Protein AF-A0A348VS22-F1 (afdb_monomer_lite)

pLDDT: mean 82.3, std 18.06, range [37.03, 96.25]

Secondary structure (DSSP, 8-state):
------EEE-HHHHHHHHHHTT--HHHHHHHHT--HHHHHHHHTT-S---S--SSSHHHHHHHHHHTT---EEE------

Radius of gyration: 13.39 Å; chains: 1; bounding box: 27×39×23 Å

Sequence (80 aa):
MVKERALTIDGASTKANIRKDGRTVGSYARLRGFAEGTLYRILDGTYPHNDNPTTVYQQVLMSLRKDGYLVLRSEESEAA

Foldseek 3Di:
DPPPFPKAWQLVQLQVLCVVVVHGLQRVCVVLVHDSVQSNCRSVVNRDPDVPNDDPSVSSQVSSVVVVSTDIDGCPDPPD

Structure (mmCIF, N/CA/C/O backbone):
data_AF-A0A348VS22-F1
#
_entry.id   AF-A0A348VS22-F1
#
loop_
_atom_site.group_PDB
_atom_site.id
_atom_site.type_symbol
_atom_site.label_atom_id
_atom_site.label_alt_id
_atom_site.label_comp_id
_atom_site.label_asym_id
_atom_site.label_entity_id
_atom_site.label_seq_id
_atom_site.pdbx_PDB_ins_code
_atom_site.Cartn_x
_atom_site.Cartn_y
_atom_site.Cartn_z
_atom_site.occupancy
_atom_site.B_iso_or_equiv
_atom_site.auth_seq_id
_atom_site.auth_comp_id
_atom_site.auth_asym_id
_atom_site.auth_atom_id
_atom_site.pdbx_PDB_model_num
ATOM 1 N N . MET A 1 1 ? 14.366 -28.209 0.793 1.00 41.06 1 MET A N 1
ATOM 2 C CA . MET A 1 1 ? 14.129 -26.887 0.177 1.00 41.06 1 MET A CA 1
ATOM 3 C C . MET A 1 1 ? 12.706 -26.476 0.511 1.00 41.06 1 MET A C 1
ATOM 5 O O . MET A 1 1 ? 11.776 -27.073 -0.015 1.00 41.06 1 MET A O 1
ATOM 9 N N . VAL A 1 2 ? 12.526 -25.564 1.467 1.00 45.31 2 VAL A N 1
ATOM 10 C CA . VAL A 1 2 ? 11.198 -25.016 1.776 1.00 45.31 2 VAL A CA 1
ATOM 11 C C . VAL A 1 2 ? 10.845 -24.097 0.610 1.00 45.31 2 VAL A C 1
ATOM 13 O O . VAL A 1 2 ? 11.606 -23.177 0.329 1.00 45.31 2 VAL A O 1
ATOM 16 N N . LYS A 1 3 ? 9.762 -24.385 -0.121 1.00 45.00 3 LYS A N 1
ATOM 17 C CA . LYS A 1 3 ? 9.234 -23.464 -1.134 1.00 45.00 3 LYS A CA 1
ATOM 18 C C . LYS A 1 3 ? 8.862 -22.172 -0.401 1.00 45.00 3 LYS A C 1
ATOM 20 O O . LYS A 1 3 ? 7.919 -22.181 0.390 1.00 45.00 3 LYS A O 1
ATOM 25 N N . GLU A 1 4 ? 9.639 -21.109 -0.589 1.00 47.69 4 GLU A N 1
ATOM 26 C CA . GLU A 1 4 ? 9.279 -19.778 -0.103 1.00 47.69 4 GLU A CA 1
ATOM 27 C C . GLU A 1 4 ? 7.917 -19.418 -0.698 1.00 47.69 4 GLU A C 1
ATOM 29 O O . GLU A 1 4 ? 7.735 -19.415 -1.915 1.00 47.69 4 GLU A O 1
ATOM 34 N N . ARG A 1 5 ? 6.928 -19.193 0.169 1.00 55.56 5 ARG A N 1
ATOM 35 C CA . ARG A 1 5 ? 5.615 -18.710 -0.255 1.00 55.56 5 ARG A CA 1
ATOM 36 C C . ARG A 1 5 ? 5.807 -17.297 -0.794 1.00 55.56 5 ARG A C 1
ATOM 38 O O . ARG A 1 5 ? 6.270 -16.430 -0.054 1.00 55.56 5 ARG A O 1
ATOM 45 N N . ALA A 1 6 ? 5.432 -17.056 -2.047 1.00 62.72 6 ALA A N 1
ATOM 46 C CA . ALA A 1 6 ? 5.320 -15.698 -2.553 1.00 62.72 6 ALA A CA 1
ATOM 47 C C . ALA A 1 6 ? 4.211 -14.991 -1.754 1.00 62.72 6 ALA A C 1
ATOM 49 O O . ALA A 1 6 ? 3.037 -15.363 -1.811 1.00 62.72 6 ALA A O 1
ATOM 50 N N . LEU A 1 7 ? 4.600 -14.024 -0.923 1.00 70.69 7 LEU A N 1
ATOM 51 C CA . LEU A 1 7 ? 3.665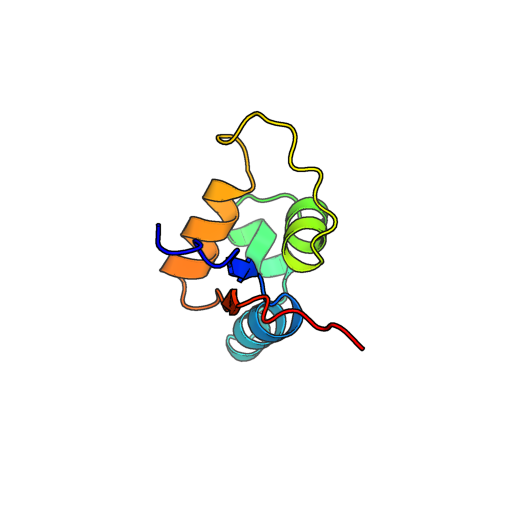 -13.173 -0.195 1.00 70.69 7 LEU A CA 1
ATOM 52 C C . LEU A 1 7 ? 3.335 -11.977 -1.084 1.00 70.69 7 LEU A C 1
ATOM 54 O O . LEU A 1 7 ? 4.212 -11.166 -1.382 1.00 70.69 7 LEU A O 1
ATOM 58 N N . THR A 1 8 ? 2.073 -11.856 -1.487 1.00 83.62 8 THR A N 1
ATOM 59 C CA . THR A 1 8 ? 1.583 -10.702 -2.250 1.00 83.62 8 THR A CA 1
ATOM 60 C C . THR A 1 8 ? 0.766 -9.782 -1.348 1.00 83.62 8 THR A C 1
ATOM 62 O O . THR A 1 8 ? 0.243 -10.197 -0.310 1.00 83.62 8 THR A O 1
ATOM 65 N N . ILE A 1 9 ? 0.687 -8.497 -1.696 1.00 88.56 9 ILE A N 1
ATOM 66 C CA . ILE A 1 9 ? -0.149 -7.546 -0.956 1.00 88.56 9 ILE A CA 1
ATOM 67 C C . ILE A 1 9 ? -1.616 -7.904 -1.201 1.00 88.56 9 ILE A C 1
ATOM 69 O O . ILE A 1 9 ? -2.049 -8.004 -2.348 1.00 88.56 9 ILE A O 1
ATOM 73 N N . ASP A 1 10 ? -2.403 -8.032 -0.135 1.00 92.62 10 ASP A N 1
ATOM 74 C CA . ASP A 1 10 ? -3.857 -7.972 -0.250 1.00 92.62 10 ASP A CA 1
ATOM 75 C C . ASP A 1 10 ? -4.274 -6.501 -0.344 1.00 92.62 10 ASP A C 1
ATOM 77 O O . ASP A 1 10 ? -4.426 -5.785 0.656 1.00 92.62 10 ASP A O 1
ATOM 81 N N . GLY A 1 11 ? -4.427 -6.038 -1.582 1.00 92.88 11 GLY A N 1
ATOM 82 C CA . GLY A 1 11 ? -4.831 -4.677 -1.895 1.00 92.88 11 GLY A CA 1
ATOM 83 C C . GLY A 1 11 ? -6.165 -4.279 -1.289 1.00 92.88 11 GLY A C 1
ATOM 84 O O . GLY A 1 11 ? -6.305 -3.162 -0.790 1.00 92.88 11 GLY A O 1
ATOM 85 N N . ALA A 1 12 ? -7.159 -5.166 -1.336 1.00 93.25 12 ALA A N 1
ATOM 86 C CA . ALA A 1 12 ? -8.509 -4.865 -0.876 1.00 93.25 12 ALA A CA 1
ATOM 87 C C . ALA A 1 12 ? -8.527 -4.656 0.642 1.00 93.25 12 ALA A C 1
ATOM 89 O O . ALA A 1 12 ? -8.999 -3.618 1.118 1.00 93.25 12 ALA A O 1
ATOM 90 N N . SER A 1 13 ? -7.928 -5.587 1.385 1.00 94.94 13 SER A N 1
ATOM 91 C CA . SER A 1 13 ? -7.848 -5.515 2.844 1.00 94.94 13 SER A CA 1
ATOM 92 C C . SER A 1 13 ? -6.966 -4.355 3.312 1.00 94.94 13 SER A C 1
ATOM 94 O O . SER A 1 13 ? -7.337 -3.628 4.235 1.00 94.94 13 SER A O 1
ATOM 96 N N . THR A 1 14 ? -5.851 -4.093 2.624 1.00 95.62 14 THR A N 1
ATOM 97 C CA . THR A 1 14 ? -4.979 -2.948 2.938 1.00 95.62 14 THR A CA 1
ATOM 98 C C . THR A 1 14 ? -5.709 -1.615 2.726 1.00 95.62 14 THR A C 1
ATOM 100 O O . THR A 1 14 ? -5.674 -0.735 3.589 1.00 95.62 14 THR A O 1
ATOM 103 N N . LYS A 1 15 ? -6.458 -1.470 1.622 1.00 95.62 15 LYS A N 1
ATOM 104 C CA . LYS A 1 15 ? -7.308 -0.291 1.364 1.00 95.62 15 LYS A CA 1
ATOM 105 C C . LYS A 1 15 ? -8.408 -0.138 2.419 1.00 95.62 15 LYS A C 1
ATOM 107 O O . LYS A 1 15 ? -8.713 0.986 2.821 1.00 95.62 15 LYS A O 1
ATOM 112 N N . ALA A 1 16 ? -8.994 -1.242 2.881 1.00 95.75 16 ALA A N 1
ATOM 113 C CA . ALA A 1 16 ? -10.002 -1.224 3.936 1.00 95.75 16 ALA A CA 1
ATOM 114 C C . ALA A 1 16 ? -9.427 -0.750 5.281 1.00 95.75 16 ALA A C 1
ATOM 116 O O . ALA A 1 16 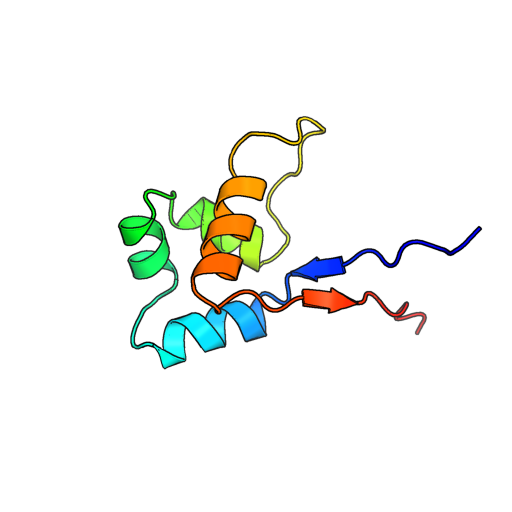? -10.068 0.056 5.9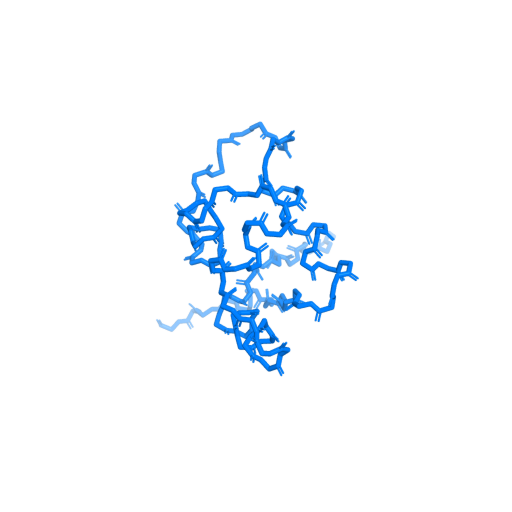52 1.00 95.75 16 ALA A O 1
ATOM 117 N N . ASN A 1 17 ? -8.214 -1.172 5.649 1.00 96.19 17 ASN A N 1
ATOM 118 C CA . ASN A 1 17 ? -7.554 -0.717 6.878 1.00 96.19 17 ASN A CA 1
ATOM 119 C C . ASN A 1 17 ? -7.259 0.788 6.861 1.00 96.19 17 ASN A C 1
ATOM 121 O O . ASN A 1 17 ? -7.546 1.470 7.841 1.00 96.19 17 ASN A O 1
ATOM 125 N N . ILE A 1 18 ? -6.795 1.327 5.728 1.00 95.19 18 ILE A N 1
ATOM 126 C CA . ILE A 1 18 ? -6.604 2.779 5.560 1.00 95.19 18 ILE A CA 1
ATOM 127 C C . ILE A 1 18 ? -7.934 3.527 5.765 1.00 95.19 18 ILE A C 1
ATOM 129 O O . ILE A 1 18 ? -7.978 4.550 6.446 1.00 95.19 18 ILE A O 1
ATOM 133 N N . ARG A 1 19 ? -9.038 3.000 5.215 1.00 95.31 19 ARG A N 1
ATOM 134 C CA . ARG A 1 19 ? -10.374 3.603 5.363 1.00 95.31 19 ARG A CA 1
ATOM 135 C C . ARG A 1 19 ? -10.929 3.528 6.780 1.00 95.31 19 ARG A C 1
ATOM 137 O O . ARG A 1 19 ? -11.595 4.469 7.199 1.00 95.31 19 ARG A O 1
ATOM 144 N N . LYS A 1 20 ? -10.659 2.447 7.515 1.00 93.94 20 LYS A N 1
ATOM 145 C CA . LYS A 1 20 ? -11.058 2.314 8.927 1.00 93.94 20 LYS A CA 1
ATOM 146 C C . LYS A 1 20 ? -10.431 3.398 9.809 1.00 93.94 20 LYS A C 1
ATOM 148 O O . LYS A 1 20 ? -11.062 3.810 10.772 1.00 93.94 20 LYS A O 1
ATOM 153 N N . ASP A 1 21 ? -9.255 3.901 9.436 1.00 91.44 21 ASP A N 1
ATOM 154 C CA . ASP A 1 21 ? -8.589 5.038 10.089 1.00 91.44 21 ASP A CA 1
ATOM 155 C C . ASP A 1 21 ? -9.127 6.414 9.629 1.00 91.44 21 ASP A C 1
ATOM 157 O O . ASP A 1 21 ? -8.534 7.456 9.896 1.00 91.44 21 ASP A O 1
ATOM 161 N N . GLY A 1 22 ? -10.233 6.449 8.876 1.00 92.88 22 GLY A N 1
ATOM 162 C CA . GLY A 1 22 ? -10.828 7.688 8.365 1.00 92.88 22 GLY A CA 1
ATOM 163 C C . GLY A 1 22 ? -10.047 8.338 7.217 1.00 92.88 22 GLY A C 1
ATOM 164 O O . GLY A 1 22 ? -10.291 9.496 6.878 1.00 92.88 22 GLY A O 1
ATOM 165 N N . ARG A 1 23 ? -9.104 7.616 6.596 1.00 93.75 23 ARG A N 1
ATOM 166 C CA . ARG A 1 23 ? -8.272 8.116 5.491 1.00 93.75 23 ARG A CA 1
ATOM 167 C C . ARG A 1 23 ? -8.692 7.509 4.157 1.00 93.75 23 ARG A C 1
ATOM 169 O O . ARG A 1 23 ? -9.222 6.406 4.076 1.00 93.75 23 ARG A O 1
ATOM 176 N N . THR A 1 24 ? -8.401 8.210 3.067 1.00 95.62 24 THR A N 1
ATOM 177 C CA . THR A 1 24 ? -8.438 7.620 1.727 1.00 95.62 24 THR A CA 1
ATOM 178 C C . THR A 1 24 ? -7.036 7.161 1.344 1.00 95.62 24 THR A C 1
ATOM 180 O O . THR A 1 24 ? -6.038 7.621 1.897 1.00 95.62 24 THR A O 1
ATOM 183 N N . VAL A 1 25 ? -6.938 6.271 0.357 1.00 94.44 25 VAL A N 1
ATOM 184 C CA . VAL A 1 25 ? -5.641 5.861 -0.208 1.00 94.44 25 VAL A CA 1
ATOM 185 C C . VAL A 1 25 ? -4.870 7.086 -0.714 1.00 94.44 25 VAL A C 1
ATOM 187 O O . VAL A 1 25 ? -3.681 7.220 -0.441 1.00 94.44 25 VAL A O 1
ATOM 190 N N . GLY A 1 26 ? -5.558 8.028 -1.367 1.00 95.62 26 GLY A N 1
ATOM 191 C CA . GLY A 1 26 ? -4.961 9.278 -1.836 1.00 95.62 26 GLY A CA 1
ATOM 192 C C . GLY A 1 26 ? -4.473 10.192 -0.711 1.00 95.62 26 GLY A C 1
ATOM 193 O O . GLY A 1 26 ? -3.366 10.724 -0.797 1.00 95.62 26 GLY A O 1
ATOM 194 N N . SER A 1 27 ? -5.241 10.353 0.375 1.00 96.25 27 SER A N 1
ATOM 195 C CA . SER A 1 27 ? -4.790 11.169 1.511 1.00 96.25 27 SER A CA 1
ATOM 196 C C . SER A 1 27 ? -3.620 10.525 2.257 1.00 96.25 27 SER A C 1
ATOM 198 O O . SER A 1 27 ? -2.701 11.230 2.672 1.00 96.25 27 SER A O 1
ATOM 200 N N . TYR A 1 28 ? -3.596 9.193 2.358 1.00 95.81 28 TYR A N 1
ATOM 201 C CA . TYR A 1 28 ? -2.453 8.451 2.885 1.00 95.81 28 TYR A CA 1
ATOM 202 C C . TYR A 1 28 ? -1.204 8.599 2.004 1.00 95.81 28 TYR A C 1
ATOM 204 O O . TYR A 1 28 ? -0.126 8.891 2.524 1.00 95.81 28 TYR A O 1
ATOM 212 N N . ALA A 1 29 ? -1.344 8.469 0.679 1.00 95.25 29 ALA A N 1
ATOM 213 C CA . ALA A 1 29 ? -0.239 8.658 -0.261 1.00 95.25 29 ALA A CA 1
ATOM 214 C C . ALA A 1 29 ? 0.413 10.034 -0.077 1.00 95.25 29 ALA A C 1
ATOM 216 O O . ALA A 1 29 ? 1.625 10.121 0.101 1.00 95.25 29 ALA A O 1
ATOM 217 N N . ARG A 1 30 ? -0.399 11.097 -0.013 1.00 95.06 30 ARG A N 1
ATOM 218 C CA . ARG A 1 30 ? 0.087 12.468 0.206 1.00 95.06 30 ARG A CA 1
ATOM 219 C C . ARG A 1 30 ? 0.783 12.631 1.553 1.00 95.06 30 ARG A C 1
ATOM 221 O O . ARG A 1 30 ? 1.852 13.226 1.593 1.00 95.06 30 ARG A O 1
ATOM 228 N N . LEU A 1 31 ? 0.226 12.068 2.630 1.00 94.38 31 LEU A N 1
ATOM 229 C CA . LEU A 1 31 ? 0.852 12.104 3.958 1.00 94.38 31 LEU A CA 1
ATOM 230 C C . LEU A 1 31 ? 2.257 11.484 3.947 1.00 94.38 31 LEU A C 1
ATOM 232 O O . LEU A 1 31 ? 3.160 11.980 4.615 1.00 94.38 31 LEU A O 1
ATOM 236 N N . ARG A 1 32 ? 2.432 10.384 3.211 1.00 92.94 32 ARG A N 1
ATOM 237 C CA . ARG A 1 32 ?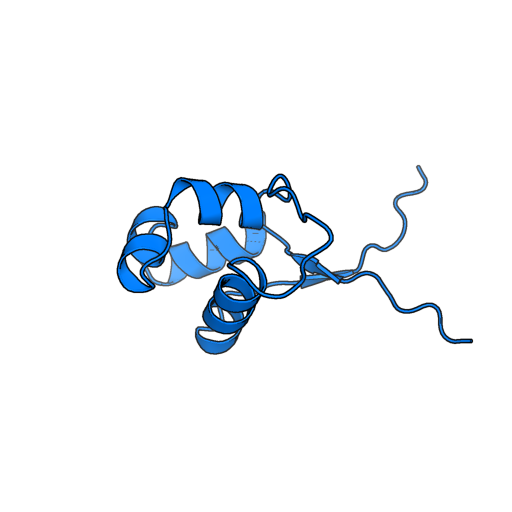 3.699 9.649 3.131 1.00 92.94 32 ARG A CA 1
ATOM 238 C C . ARG A 1 32 ? 4.639 10.141 2.027 1.00 92.94 32 ARG A C 1
ATOM 240 O O . ARG A 1 32 ? 5.742 9.619 1.917 1.00 92.94 32 ARG A O 1
ATOM 247 N N . GLY A 1 33 ? 4.235 11.142 1.243 1.00 93.25 33 GLY A N 1
ATOM 248 C CA . GLY A 1 33 ? 5.037 11.677 0.140 1.00 93.25 33 GLY A CA 1
ATOM 249 C C . GLY A 1 33 ? 5.066 10.783 -1.104 1.00 93.25 33 GLY A C 1
ATOM 250 O O . GLY A 1 33 ? 5.977 10.893 -1.919 1.00 93.25 33 GLY A O 1
ATOM 251 N N . PHE A 1 34 ? 4.084 9.896 -1.270 1.00 92.62 34 PHE A N 1
ATOM 252 C CA . PHE A 1 34 ? 3.956 9.034 -2.442 1.00 92.62 34 PHE A CA 1
ATOM 253 C C . PHE A 1 34 ? 3.028 9.643 -3.493 1.00 92.62 34 PHE A C 1
ATOM 255 O O . PHE A 1 34 ? 2.024 10.285 -3.176 1.00 92.62 34 PHE A O 1
ATOM 262 N N . ALA A 1 35 ? 3.311 9.361 -4.766 1.00 92.00 35 ALA A N 1
ATOM 263 C CA . ALA A 1 35 ? 2.356 9.624 -5.833 1.00 92.00 35 ALA A CA 1
ATOM 264 C C . ALA A 1 35 ? 1.117 8.732 -5.654 1.00 92.00 35 ALA A C 1
ATOM 266 O O . ALA A 1 35 ? 1.227 7.510 -5.536 1.00 92.00 35 ALA A O 1
ATOM 267 N N . GLU A 1 36 ? -0.069 9.342 -5.677 1.00 93.50 36 GLU A N 1
ATOM 268 C CA . GLU A 1 36 ? -1.345 8.648 -5.467 1.00 93.50 36 GLU A CA 1
ATOM 269 C C . GLU A 1 36 ? -1.529 7.476 -6.445 1.00 93.50 36 GLU A C 1
ATOM 271 O O . GLU A 1 36 ? -1.789 6.351 -6.020 1.00 93.50 36 GLU A O 1
ATOM 276 N N . GLY A 1 37 ? -1.283 7.701 -7.741 1.00 92.81 37 GLY A N 1
ATOM 277 C CA . GLY A 1 37 ? -1.365 6.651 -8.761 1.00 92.81 37 GLY A CA 1
ATOM 278 C C . GLY A 1 37 ? -0.363 5.509 -8.556 1.00 92.81 37 GLY A C 1
ATOM 279 O O . GLY A 1 37 ? -0.675 4.361 -8.861 1.00 92.81 37 GLY A O 1
ATOM 280 N N . THR A 1 38 ? 0.816 5.793 -7.994 1.00 91.31 38 THR A N 1
ATOM 281 C CA . THR A 1 38 ? 1.800 4.757 -7.651 1.00 91.31 38 THR A CA 1
ATOM 282 C C . THR A 1 38 ? 1.284 3.873 -6.527 1.00 91.31 38 THR A C 1
ATOM 284 O O . THR A 1 38 ? 1.334 2.652 -6.652 1.00 91.31 38 THR A O 1
ATOM 287 N N . LEU A 1 39 ? 0.732 4.463 -5.463 1.00 93.56 39 LEU A N 1
ATOM 288 C CA . LEU A 1 39 ? 0.169 3.684 -4.365 1.00 93.56 39 LEU A CA 1
ATOM 289 C C . LEU A 1 39 ? -1.001 2.810 -4.836 1.00 93.56 39 LEU A C 1
ATOM 291 O O . LEU A 1 39 ? -1.043 1.637 -4.479 1.00 93.56 39 LEU A O 1
ATOM 295 N N . TYR A 1 40 ? -1.906 3.339 -5.668 1.00 94.31 40 TYR A N 1
ATOM 296 C CA . TYR A 1 40 ? -2.989 2.531 -6.241 1.00 94.31 40 TYR A CA 1
ATOM 297 C C . TYR A 1 40 ? -2.453 1.348 -7.042 1.00 94.31 40 TYR A C 1
ATOM 299 O O . TYR A 1 40 ? -2.822 0.220 -6.747 1.00 94.31 40 TYR A O 1
ATOM 307 N N . ARG A 1 41 ? -1.510 1.571 -7.966 1.00 92.38 41 ARG A N 1
ATOM 308 C CA . ARG A 1 41 ? -0.912 0.478 -8.750 1.00 92.38 41 ARG A CA 1
ATOM 309 C C . ARG A 1 41 ? -0.249 -0.583 -7.873 1.00 92.38 41 ARG A C 1
ATOM 311 O O . ARG A 1 41 ? -0.345 -1.764 -8.181 1.00 92.38 41 ARG A O 1
ATOM 318 N N . ILE A 1 42 ? 0.410 -0.177 -6.787 1.00 91.38 42 ILE A N 1
ATOM 319 C CA . ILE A 1 42 ? 1.044 -1.108 -5.841 1.00 91.38 42 ILE A CA 1
ATOM 320 C C . ILE A 1 42 ? -0.012 -1.943 -5.120 1.00 91.38 42 ILE A C 1
ATOM 322 O O . ILE A 1 42 ? 0.102 -3.164 -5.076 1.00 91.38 42 ILE A O 1
ATOM 326 N N . LEU A 1 43 ? -1.048 -1.297 -4.580 1.00 92.62 43 LEU A N 1
ATOM 327 C CA . LEU A 1 43 ? -2.135 -1.993 -3.894 1.00 92.62 43 LEU A CA 1
ATOM 328 C C . LEU A 1 43 ? -2.946 -2.869 -4.858 1.00 92.62 43 LEU A C 1
ATOM 330 O O . LEU A 1 43 ? -3.448 -3.904 -4.449 1.00 92.62 43 LEU A O 1
ATOM 334 N N . ASP A 1 44 ? -3.055 -2.487 -6.127 1.00 91.00 44 ASP A N 1
ATOM 335 C CA . ASP A 1 44 ? -3.757 -3.251 -7.163 1.00 91.00 44 ASP A CA 1
ATOM 336 C C . ASP A 1 44 ? -2.877 -4.337 -7.809 1.00 91.00 44 ASP A C 1
ATOM 338 O O . ASP A 1 44 ? -3.351 -5.069 -8.671 1.00 91.00 44 ASP A O 1
ATOM 342 N N . GLY A 1 45 ? -1.598 -4.447 -7.426 1.00 87.88 45 GLY A N 1
ATOM 343 C CA . GLY A 1 45 ? -0.661 -5.427 -7.990 1.00 87.88 45 GLY A CA 1
ATOM 344 C C . GLY A 1 45 ? -0.232 -5.151 -9.438 1.00 87.88 45 GLY A C 1
ATOM 345 O O . GLY A 1 45 ? 0.377 -6.006 -10.068 1.00 87.88 45 GLY A O 1
ATOM 346 N N . THR A 1 46 ? -0.521 -3.962 -9.974 1.00 88.88 46 THR A N 1
ATOM 347 C CA . THR A 1 46 ? -0.205 -3.549 -11.358 1.00 88.88 46 THR A CA 1
ATOM 348 C C . THR A 1 46 ? 1.041 -2.669 -11.457 1.00 88.88 46 THR A C 1
ATOM 350 O O . THR A 1 46 ? 1.385 -2.173 -12.531 1.00 88.88 46 THR A O 1
ATOM 353 N N . TYR A 1 47 ? 1.720 -2.421 -10.336 1.00 86.12 47 TYR A N 1
ATOM 354 C CA . TYR A 1 47 ? 2.949 -1.640 -10.324 1.00 86.12 47 TYR A CA 1
ATOM 355 C C . TYR A 1 47 ? 4.081 -2.431 -10.995 1.00 86.12 47 TYR A C 1
ATOM 357 O O . TYR A 1 47 ? 4.391 -3.528 -10.527 1.00 86.12 47 TYR A O 1
ATOM 365 N N . PRO A 1 48 ? 4.720 -1.896 -12.053 1.00 75.00 48 PRO A N 1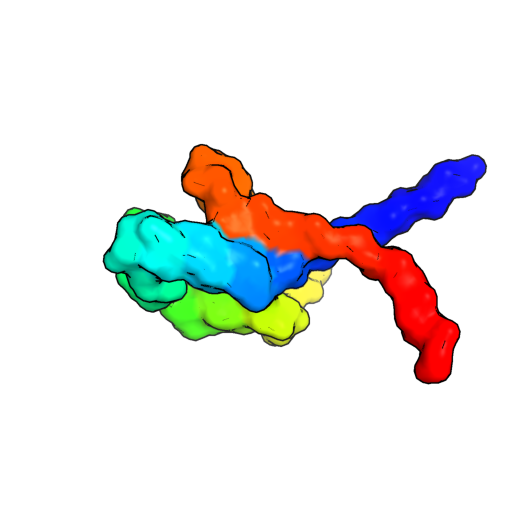
ATOM 366 C CA . PRO A 1 48 ? 5.798 -2.592 -12.736 1.00 75.00 48 PRO A CA 1
ATOM 367 C C . PRO A 1 48 ? 6.987 -2.732 -11.784 1.00 75.00 48 PRO A C 1
ATOM 369 O O . PRO A 1 48 ? 7.671 -1.760 -11.452 1.00 75.00 48 PRO A O 1
ATOM 372 N N . HIS A 1 49 ? 7.206 -3.955 -11.308 1.00 64.69 49 HIS A N 1
ATOM 373 C CA . HIS A 1 49 ? 8.405 -4.317 -10.574 1.00 64.69 49 HIS A CA 1
ATOM 374 C C . HIS A 1 49 ? 9.524 -4.503 -11.598 1.00 64.69 49 HIS A C 1
ATOM 376 O O . HIS A 1 49 ? 9.785 -5.608 -12.055 1.00 64.69 49 HIS A O 1
ATOM 382 N N . ASN A 1 50 ? 10.141 -3.402 -12.030 1.00 58.06 50 ASN A N 1
ATOM 383 C CA . ASN A 1 50 ? 11.411 -3.499 -12.745 1.00 58.06 50 ASN A CA 1
ATOM 384 C C . ASN A 1 50 ? 12.407 -4.169 -11.783 1.00 58.06 50 ASN A C 1
ATOM 386 O O . ASN A 1 50 ? 12.342 -3.872 -10.590 1.00 58.06 50 ASN A O 1
ATOM 390 N N . ASP A 1 51 ? 13.321 -5.013 -12.278 1.00 52.31 51 ASP A N 1
ATOM 391 C CA . ASP A 1 51 ? 14.299 -5.832 -11.517 1.00 52.31 51 ASP A CA 1
ATOM 392 C C . ASP A 1 51 ? 15.260 -5.050 -10.585 1.00 52.31 51 ASP A C 1
ATOM 394 O O . ASP A 1 51 ? 16.279 -5.563 -10.129 1.00 52.31 51 ASP A O 1
ATOM 398 N N . ASN A 1 52 ? 14.966 -3.784 -10.297 1.00 48.72 52 ASN A N 1
ATOM 399 C CA . ASN A 1 52 ? 15.685 -2.919 -9.389 1.00 48.72 52 ASN A CA 1
ATOM 400 C C . ASN A 1 52 ? 14.901 -2.780 -8.059 1.00 48.72 52 ASN A C 1
ATOM 402 O O . ASN A 1 52 ? 13.961 -1.981 -7.969 1.00 48.72 52 ASN A O 1
ATOM 406 N N . PRO A 1 53 ? 15.264 -3.540 -7.010 1.00 51.25 53 PRO A N 1
ATOM 407 C CA . PRO A 1 53 ? 14.442 -3.755 -5.814 1.00 51.25 53 PRO A CA 1
ATOM 408 C C . PRO A 1 53 ? 14.316 -2.552 -4.854 1.00 51.25 53 PRO A C 1
ATOM 410 O O . PRO A 1 53 ? 13.733 -2.698 -3.781 1.00 51.25 53 PRO A O 1
ATOM 413 N N . THR A 1 54 ? 14.810 -1.357 -5.197 1.00 57.88 54 THR A N 1
ATOM 414 C CA . THR A 1 54 ? 15.181 -0.348 -4.180 1.00 57.88 54 THR A CA 1
ATOM 415 C C . THR A 1 54 ? 14.579 1.051 -4.354 1.00 57.88 54 THR A C 1
ATOM 417 O O . THR A 1 54 ? 15.228 2.020 -3.977 1.00 57.88 54 THR A O 1
ATOM 420 N N . THR A 1 55 ? 13.389 1.233 -4.939 1.00 75.56 55 THR A N 1
ATOM 421 C CA . THR A 1 55 ? 12.994 2.607 -5.349 1.00 75.56 55 THR A CA 1
ATOM 422 C C . THR A 1 55 ? 11.698 3.174 -4.774 1.00 75.56 55 THR A C 1
ATOM 424 O O . THR A 1 55 ? 11.745 4.263 -4.221 1.00 75.56 55 THR A O 1
ATOM 427 N N . VAL A 1 56 ? 10.549 2.500 -4.804 1.00 85.25 56 VAL A N 1
ATOM 428 C CA . VAL A 1 56 ? 9.305 3.063 -4.206 1.00 85.25 56 VAL A CA 1
ATOM 429 C C . VAL A 1 56 ? 8.438 1.978 -3.583 1.00 85.25 56 VAL A C 1
ATOM 431 O O . VAL A 1 56 ? 7.901 2.154 -2.492 1.00 85.25 56 VAL A O 1
ATOM 434 N N . TYR A 1 57 ? 8.374 0.815 -4.230 1.00 87.00 57 TYR A N 1
ATOM 435 C CA . TYR A 1 57 ? 7.619 -0.343 -3.756 1.00 87.00 57 TYR A CA 1
ATOM 436 C C . TYR A 1 57 ? 7.980 -0.746 -2.315 1.00 87.00 57 TYR A C 1
ATOM 438 O O . TYR A 1 57 ? 7.100 -0.867 -1.464 1.00 87.00 57 TYR A O 1
ATOM 446 N N . GLN A 1 58 ? 9.279 -0.860 -2.008 1.00 87.62 58 GLN A N 1
ATOM 447 C CA . GLN A 1 58 ? 9.752 -1.188 -0.657 1.00 87.62 58 GLN A CA 1
ATOM 448 C C . GLN A 1 58 ? 9.402 -0.100 0.369 1.00 87.62 58 GLN A C 1
ATOM 450 O O . GLN A 1 58 ? 8.968 -0.415 1.473 1.00 87.62 58 GLN A O 1
ATOM 455 N N . GLN A 1 59 ? 9.526 1.182 0.008 1.00 90.00 59 GLN A N 1
ATOM 456 C CA . GLN A 1 59 ? 9.187 2.292 0.908 1.00 90.00 59 GLN A CA 1
ATOM 457 C C . GLN A 1 59 ? 7.692 2.307 1.248 1.00 90.00 59 GLN A C 1
ATOM 459 O O . GLN A 1 59 ? 7.315 2.530 2.402 1.00 90.00 59 GLN A O 1
ATOM 464 N N . VAL A 1 60 ? 6.843 2.018 0.258 1.00 91.50 60 VAL A N 1
ATOM 465 C CA . VAL A 1 60 ? 5.396 1.875 0.441 1.00 91.50 60 VAL A CA 1
ATOM 466 C C . VAL A 1 60 ? 5.090 0.689 1.352 1.00 91.50 60 VAL A C 1
ATOM 468 O O . VAL A 1 60 ? 4.367 0.857 2.330 1.00 91.50 60 VAL A O 1
ATOM 471 N N . LEU A 1 61 ? 5.688 -0.480 1.102 1.00 90.88 61 LEU A N 1
ATOM 472 C CA . LEU A 1 61 ? 5.514 -1.665 1.947 1.00 90.88 61 LEU A CA 1
ATOM 473 C C . LEU A 1 61 ? 5.929 -1.419 3.400 1.00 90.88 61 LEU A C 1
ATOM 475 O O . LEU A 1 61 ? 5.185 -1.755 4.322 1.00 90.88 61 LEU A O 1
ATOM 479 N N . MET A 1 62 ? 7.099 -0.813 3.613 1.00 91.44 62 MET A N 1
ATOM 480 C CA . MET A 1 62 ? 7.585 -0.481 4.951 1.00 91.44 62 MET A CA 1
ATOM 481 C C . MET A 1 62 ? 6.662 0.514 5.653 1.00 91.44 62 MET A C 1
ATOM 483 O O . MET A 1 62 ? 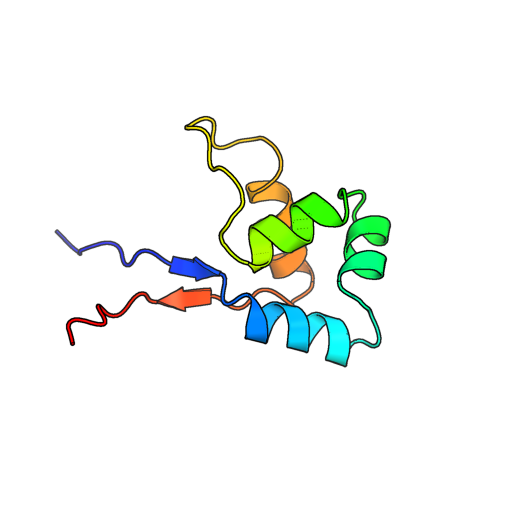6.386 0.342 6.838 1.00 91.44 62 MET A O 1
ATOM 487 N N . SER A 1 63 ? 6.154 1.518 4.932 1.00 94.50 63 SER A N 1
ATOM 488 C CA . SER A 1 63 ? 5.227 2.513 5.487 1.00 94.50 63 SER A CA 1
ATOM 489 C C . SER A 1 63 ? 3.894 1.877 5.875 1.00 94.50 63 SER A C 1
ATOM 491 O O . SER A 1 63 ? 3.459 2.026 7.013 1.00 94.50 63 SER A O 1
ATOM 493 N N . LEU A 1 64 ? 3.294 1.082 4.982 1.00 94.62 64 LEU A N 1
ATOM 494 C CA . LEU A 1 64 ? 2.044 0.366 5.253 1.00 94.62 64 LEU A CA 1
ATOM 495 C C . LEU A 1 64 ? 2.192 -0.603 6.431 1.00 94.62 64 LEU A C 1
ATOM 497 O O . LEU A 1 64 ? 1.269 -0.734 7.232 1.00 94.62 64 LEU A O 1
ATOM 501 N N . ARG A 1 65 ? 3.345 -1.277 6.556 1.00 94.62 65 ARG A N 1
ATOM 502 C CA . ARG A 1 65 ? 3.639 -2.165 7.689 1.00 94.62 65 ARG A CA 1
ATOM 503 C C . ARG A 1 65 ? 3.784 -1.382 8.990 1.00 94.62 65 ARG A C 1
ATOM 505 O O . ARG A 1 65 ? 3.184 -1.765 9.987 1.00 94.62 65 ARG A O 1
ATOM 512 N N . LYS A 1 66 ? 4.572 -0.303 8.979 1.00 95.25 66 LYS A N 1
ATOM 513 C CA . LYS A 1 66 ? 4.806 0.552 10.152 1.00 95.25 66 LYS A CA 1
ATOM 514 C C . LYS A 1 66 ? 3.504 1.151 10.686 1.00 95.25 66 LYS A C 1
ATOM 516 O O . LYS A 1 66 ? 3.354 1.276 11.895 1.00 95.25 66 LYS A O 1
ATOM 521 N N . ASP A 1 67 ? 2.577 1.466 9.789 1.00 94.31 67 ASP A N 1
ATOM 522 C CA . ASP A 1 67 ? 1.283 2.073 10.115 1.00 94.31 67 ASP A CA 1
ATOM 523 C C . ASP A 1 67 ? 0.191 1.049 10.443 1.00 94.31 67 ASP A C 1
ATOM 525 O O . ASP A 1 67 ? -0.934 1.427 10.755 1.00 94.31 67 ASP A O 1
ATOM 529 N N . GLY A 1 68 ? 0.501 -0.249 10.365 1.00 95.06 68 GLY A N 1
ATOM 530 C CA . GLY A 1 68 ? -0.451 -1.321 10.658 1.00 95.06 68 GLY A CA 1
ATOM 531 C C . GLY A 1 68 ? -1.533 -1.521 9.593 1.00 95.06 68 GLY A C 1
ATOM 532 O O . GLY A 1 68 ? -2.524 -2.200 9.850 1.00 95.06 68 GLY A O 1
ATOM 533 N N . TYR A 1 69 ? -1.366 -0.961 8.392 1.00 95.81 69 TYR A N 1
ATOM 534 C CA . TYR A 1 69 ? -2.333 -1.118 7.303 1.00 95.81 69 TYR A CA 1
ATOM 535 C C . TYR A 1 69 ? -2.059 -2.335 6.422 1.00 95.81 69 TYR A C 1
ATOM 537 O O . TYR A 1 69 ? -3.003 -2.882 5.855 1.00 95.81 69 TYR A O 1
ATOM 545 N N . LEU A 1 70 ? -0.790 -2.740 6.290 1.00 94.81 70 LEU A N 1
ATOM 546 C CA . LEU A 1 70 ? -0.368 -3.794 5.366 1.00 94.81 70 LEU A CA 1
ATOM 547 C C . LEU A 1 70 ? -1.023 -5.138 5.696 1.00 94.81 70 LEU A C 1
ATOM 549 O O . LEU A 1 70 ? -0.795 -5.699 6.767 1.00 94.81 70 LEU A O 1
ATOM 553 N N . VAL A 1 71 ? -1.737 -5.694 4.721 1.00 93.75 71 VAL A N 1
ATOM 554 C CA . VAL A 1 71 ? -2.219 -7.077 4.742 1.00 93.75 71 VAL A CA 1
ATOM 555 C C . VAL A 1 71 ? -1.524 -7.847 3.626 1.00 93.75 71 VAL A C 1
ATOM 557 O O . VAL A 1 71 ? -1.446 -7.376 2.491 1.00 93.75 71 VAL A O 1
ATOM 560 N N . LEU A 1 72 ? -0.989 -9.022 3.956 1.00 90.50 72 LEU A N 1
ATOM 561 C CA . LEU A 1 72 ? -0.347 -9.923 3.002 1.00 90.50 72 LEU A CA 1
ATOM 562 C C . LEU A 1 72 ? -1.219 -11.161 2.821 1.00 90.50 72 LEU A C 1
ATOM 564 O O . LEU A 1 72 ? -1.689 -11.730 3.806 1.00 90.50 72 LEU A O 1
ATOM 568 N N . ARG A 1 73 ? -1.391 -11.596 1.574 1.00 86.06 73 ARG A N 1
ATOM 569 C CA . ARG A 1 73 ? -1.979 -12.894 1.244 1.00 86.06 73 ARG A CA 1
ATOM 570 C C . ARG A 1 73 ? -0.866 -13.856 0.843 1.00 86.06 73 ARG A C 1
ATOM 572 O O . ARG A 1 73 ? 0.076 -13.483 0.142 1.00 86.06 73 ARG A O 1
ATOM 579 N N . SER A 1 74 ? -0.964 -15.093 1.317 1.00 76.81 74 SER A N 1
ATOM 580 C CA . SER A 1 74 ? -0.188 -16.180 0.725 1.00 76.81 74 SER A CA 1
ATOM 581 C C . SER A 1 74 ? -0.853 -16.528 -0.597 1.00 76.81 74 SER A C 1
ATOM 583 O O . SER A 1 74 ? -2.061 -16.754 -0.612 1.00 76.81 74 SER A O 1
ATOM 585 N N . GLU A 1 75 ? -0.096 -16.575 -1.689 1.00 62.16 75 GLU A N 1
ATOM 586 C CA . GLU A 1 75 ? -0.566 -17.275 -2.882 1.00 62.16 75 GLU A CA 1
ATOM 587 C C . GLU A 1 75 ? -0.563 -18.776 -2.568 1.00 62.16 75 GLU A C 1
ATOM 589 O O . GLU A 1 75 ? 0.409 -19.490 -2.806 1.00 62.16 75 GLU A O 1
ATOM 594 N N . GLU A 1 76 ? -1.629 -19.259 -1.931 1.00 49.28 76 GLU A N 1
ATOM 595 C CA . GLU A 1 76 ? -1.994 -20.661 -2.078 1.00 49.28 76 GLU A CA 1
ATOM 596 C C . GLU A 1 76 ? -2.505 -20.796 -3.510 1.00 49.28 76 GLU A C 1
ATOM 598 O O . GLU A 1 76 ? -3.433 -20.090 -3.895 1.00 49.28 76 GLU A O 1
ATOM 603 N N . SER A 1 77 ? -1.814 -21.602 -4.318 1.00 45.19 77 SER A N 1
ATOM 604 C CA . SER A 1 77 ? -2.138 -21.849 -5.720 1.00 45.19 77 SER A CA 1
ATOM 605 C C . SER A 1 77 ? -3.639 -22.049 -5.911 1.00 45.19 77 SER A C 1
ATOM 607 O O . SER A 1 77 ? -4.167 -23.111 -5.589 1.00 45.19 77 SER A O 1
ATOM 609 N N . GLU A 1 78 ? -4.307 -21.059 -6.499 1.00 41.03 78 GLU A N 1
ATOM 610 C CA . GLU A 1 78 ? -5.597 -21.262 -7.146 1.00 41.03 78 GLU A CA 1
ATOM 611 C C . GLU A 1 78 ? -5.305 -21.994 -8.463 1.00 41.03 78 GLU A C 1
ATOM 613 O O . GLU A 1 78 ? -5.159 -21.410 -9.533 1.00 41.03 78 GLU A O 1
ATOM 618 N N . ALA A 1 79 ? -5.062 -23.299 -8.339 1.00 47.47 79 ALA A N 1
ATOM 619 C CA . ALA A 1 79 ? -5.238 -24.244 -9.422 1.00 47.47 79 ALA A CA 1
ATOM 620 C C . ALA A 1 79 ? -6.717 -24.643 -9.402 1.00 47.47 79 ALA A C 1
ATOM 622 O O . ALA A 1 79 ? -7.106 -25.529 -8.639 1.00 47.47 79 ALA A O 1
ATOM 623 N N . ALA A 1 80 ? -7.530 -23.950 -10.194 1.00 37.03 80 ALA A N 1
ATOM 624 C CA . ALA A 1 80 ? -8.886 -24.358 -10.539 1.00 37.03 80 ALA A CA 1
ATOM 625 C C . ALA A 1 80 ? -9.152 -24.012 -12.005 1.00 37.03 80 ALA A C 1
ATOM 627 O O . ALA A 1 80 ? -8.941 -22.836 -12.376 1.00 37.03 80 ALA A O 1
#